Protein AF-A0A2D9M8W2-F1 (afdb_monomer_lite)

Foldseek 3Di:
DDDDPDPDDDDDPPPPPPPDPPVVVVVVVVVVVVVVVVVVVVVVVVVVLLCQLCVLLQHHCPDPVSVVVSVPDPDDSHSVRSNVVCVVVVVDDPPRDHGDPDPVRVVVVVVVVVVVVVVVPCDPPDCVVVVVCCVPDDDPVSNQVSCVVVPDDDDPDD

Radius of gyration: 40.97 Å; chains: 1; bounding box: 96×64×114 Å

Secondary structure (DSSP, 8-state):
----------------------HHHHHHHHHHHHHHHHHHHHHHHHHHHHHHHHHHHT--TTSHHHHHHHHH--S-S-HHHHHHHHHHTTSS-TTPPP-PPPHHHHHHHHHHHHHHHHHTT-----HHHHHHHHHH--SHHHHHHHHHHTT--TT---

Sequence (158 aa):
MTDSDSTYGEEGSGSPTESKPNWRRDLENRAKEAEQQAADYASRLESYERRDTFRSAGIDPDDARARYFVKAYDGEMDPDAIRAEAEAAGFLGSDAPAASPTPYMQDALAAEQRIATAGEGGDPVSQADLNARIAATKNPEELRALMESEGYQWGAAI

pLDDT: mean 76.14, std 14.93, range [41.44, 94.5]

Structure (mmCIF, N/CA/C/O backbone):
data_AF-A0A2D9M8W2-F1
#
_entry.id   AF-A0A2D9M8W2-F1
#
loop_
_atom_site.group_PDB
_atom_site.id
_atom_site.type_symbol
_atom_site.label_atom_id
_atom_site.label_alt_id
_atom_site.label_comp_id
_atom_site.label_asym_id
_atom_site.label_entity_id
_atom_site.label_seq_id
_atom_site.pdbx_PDB_ins_code
_atom_site.Cartn_x
_atom_site.Cartn_y
_atom_site.Cartn_z
_atom_site.occupancy
_atom_site.B_iso_or_equiv
_atom_site.auth_seq_id
_atom_site.auth_comp_id
_atom_site.auth_asym_id
_atom_site.auth_atom_id
_atom_site.pdbx_PDB_model_num
ATOM 1 N N . MET A 1 1 ? -36.007 38.961 83.471 1.00 46.81 1 MET A N 1
ATOM 2 C CA . MET A 1 1 ? -35.950 40.077 82.510 1.00 46.81 1 MET A CA 1
ATOM 3 C C . MET A 1 1 ? -34.507 40.256 82.090 1.00 46.81 1 MET A C 1
ATOM 5 O O . MET A 1 1 ? -33.746 40.880 82.814 1.00 46.81 1 MET A O 1
ATOM 9 N N . THR A 1 2 ? -34.149 39.630 80.974 1.00 43.56 2 THR A N 1
ATOM 10 C CA . THR A 1 2 ? -32.988 39.960 80.139 1.00 43.56 2 THR A CA 1
ATOM 11 C C . THR A 1 2 ? -33.387 39.551 78.728 1.00 43.56 2 THR A C 1
ATOM 13 O O . THR A 1 2 ? -33.307 38.378 78.365 1.00 43.56 2 THR A O 1
ATOM 16 N N . ASP A 1 3 ? -33.934 40.525 78.016 1.00 45.12 3 ASP A N 1
ATOM 17 C CA . ASP A 1 3 ? -34.251 40.506 76.596 1.00 45.12 3 ASP A CA 1
ATOM 18 C C . ASP A 1 3 ? -32.952 40.630 75.791 1.00 45.12 3 ASP A C 1
ATOM 20 O O . ASP A 1 3 ? -32.216 41.597 75.974 1.00 45.12 3 ASP A O 1
ATOM 24 N N . SER A 1 4 ? -32.686 39.659 74.917 1.00 47.16 4 SER A N 1
ATOM 25 C CA . SER A 1 4 ? -31.713 39.756 73.820 1.00 47.16 4 SER A CA 1
ATOM 26 C C . SER A 1 4 ? -32.130 38.785 72.714 1.00 47.16 4 SER A C 1
ATOM 28 O O . SER A 1 4 ? -31.469 37.779 72.467 1.00 47.16 4 SER A O 1
ATOM 30 N N . ASP A 1 5 ? -33.267 39.071 72.082 1.00 50.34 5 ASP A N 1
ATOM 31 C CA . ASP A 1 5 ? -33.620 38.520 70.775 1.00 50.34 5 ASP A CA 1
ATOM 32 C C . ASP A 1 5 ? -33.126 39.503 69.706 1.00 50.34 5 ASP A C 1
ATOM 34 O O . ASP A 1 5 ? -33.661 40.596 69.537 1.00 50.34 5 ASP A O 1
ATOM 38 N N . SER A 1 6 ? -32.025 39.149 69.053 1.00 51.66 6 SER A N 1
ATOM 39 C CA . SER A 1 6 ? -31.552 39.795 67.829 1.00 51.66 6 SER A CA 1
ATOM 40 C C . SER A 1 6 ? -30.975 38.703 66.940 1.00 51.66 6 SER A C 1
ATOM 42 O O . SER A 1 6 ? -29.764 38.582 66.750 1.00 51.66 6 SER A O 1
ATOM 44 N N . THR A 1 7 ? -31.864 37.841 66.446 1.00 50.16 7 THR A N 1
ATOM 45 C CA . THR A 1 7 ? -31.556 36.987 65.298 1.00 50.16 7 THR A CA 1
ATOM 46 C C . THR A 1 7 ? -31.721 37.842 64.047 1.00 50.16 7 THR A C 1
ATOM 48 O O . THR A 1 7 ? -32.815 38.017 63.516 1.00 50.16 7 THR A O 1
ATOM 51 N N . TYR A 1 8 ? -30.603 38.455 63.657 1.00 43.91 8 TYR A N 1
ATOM 52 C CA . TYR A 1 8 ? -30.441 39.216 62.426 1.00 43.91 8 TYR A CA 1
ATOM 53 C C . TYR A 1 8 ? -30.728 38.327 61.213 1.00 43.91 8 TYR A C 1
ATOM 55 O O . TYR A 1 8 ? -30.460 37.125 61.220 1.00 43.91 8 TYR A O 1
ATOM 63 N N . GLY A 1 9 ? -31.312 38.963 60.205 1.00 41.44 9 GLY A N 1
ATOM 64 C CA . GLY A 1 9 ? -31.902 38.352 59.033 1.00 41.44 9 GLY A CA 1
ATOM 65 C C . GLY A 1 9 ? -30.947 37.520 58.187 1.00 41.44 9 GLY A C 1
ATOM 66 O O . GLY A 1 9 ? -29.755 37.779 58.059 1.00 41.44 9 GLY A O 1
ATOM 67 N N . GLU A 1 10 ? -31.576 36.520 57.594 1.00 50.97 10 GLU A N 1
ATOM 68 C CA . GLU A 1 10 ? -31.236 35.812 56.374 1.00 50.97 10 GLU A CA 1
ATOM 69 C C . GLU A 1 10 ? -30.577 36.708 55.313 1.00 50.97 10 GLU A C 1
ATOM 71 O O . GLU A 1 10 ? -31.230 37.534 54.679 1.00 50.97 10 GLU A O 1
ATOM 76 N N . GLU A 1 11 ? -29.284 36.490 55.078 1.00 41.88 11 GLU A N 1
ATOM 77 C CA . GLU A 1 11 ? -28.595 36.946 53.873 1.00 41.88 11 GLU A CA 1
ATOM 78 C C . GLU A 1 11 ? -27.986 35.717 53.199 1.00 41.88 11 GLU A C 1
ATOM 80 O O . GLU A 1 11 ? -27.092 35.050 53.725 1.00 41.88 11 GLU A O 1
ATOM 85 N N . GLY A 1 12 ? -28.579 35.358 52.060 1.00 46.09 12 GLY A N 1
ATOM 86 C CA . GLY A 1 12 ? -28.310 34.136 51.321 1.00 46.09 12 GLY A CA 1
ATOM 87 C C . GLY A 1 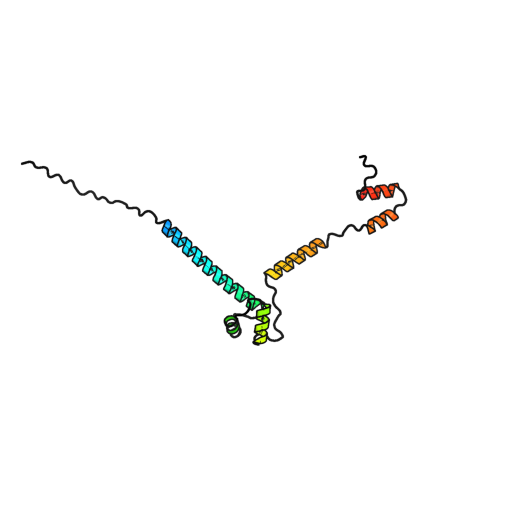12 ? -26.827 33.921 51.034 1.00 46.09 12 GLY A C 1
ATOM 88 O O . GLY A 1 12 ? -26.211 34.641 50.249 1.00 46.09 12 GLY A O 1
ATOM 89 N N . SER A 1 13 ? -26.287 32.833 51.584 1.00 41.66 13 SER A N 1
ATOM 90 C CA . SER A 1 13 ? -25.072 32.194 51.079 1.00 41.66 13 SER A CA 1
ATOM 91 C C . SER A 1 13 ? -25.388 31.518 49.743 1.00 41.66 13 SER A C 1
ATOM 93 O O . SER A 1 13 ? -25.543 30.302 49.639 1.00 41.66 13 SER A O 1
ATOM 95 N N . GLY A 1 14 ? -25.510 32.326 48.692 1.00 47.66 14 GLY A N 1
ATOM 96 C CA . GLY A 1 14 ? -25.369 31.862 47.320 1.00 47.66 14 GLY A CA 1
ATOM 97 C C . GLY A 1 14 ? -23.897 31.565 47.058 1.00 47.66 14 GLY A C 1
ATOM 98 O O . GLY A 1 14 ? -23.218 32.356 46.416 1.00 47.66 14 GLY A O 1
ATOM 99 N N . SER A 1 15 ? -23.382 30.458 47.597 1.00 46.56 15 SER A N 1
ATOM 100 C CA . SER A 1 15 ? -22.045 29.969 47.252 1.00 46.56 15 SER A CA 1
ATOM 101 C C . SER A 1 15 ? -22.027 29.593 45.763 1.00 46.56 15 SER A C 1
ATOM 103 O O . SER A 1 15 ? -22.721 28.643 45.388 1.00 46.56 15 SER A O 1
ATOM 105 N N . PRO A 1 16 ? -21.235 30.255 44.896 1.00 50.50 16 PRO A N 1
ATOM 106 C CA . PRO A 1 16 ? -20.962 29.737 43.570 1.00 50.50 16 PRO A CA 1
ATOM 107 C C . PRO A 1 16 ? -19.963 28.601 43.764 1.00 50.50 16 PRO A C 1
ATOM 109 O O . PRO A 1 16 ? -18.751 28.799 43.809 1.00 50.50 16 PRO A O 1
ATOM 112 N N . THR A 1 17 ? -20.471 27.385 43.945 1.00 50.62 17 THR A N 1
ATOM 113 C CA . THR A 1 17 ? -19.645 26.194 43.761 1.00 50.62 17 THR A CA 1
ATOM 114 C C . THR A 1 17 ? -19.415 26.043 42.261 1.00 50.62 17 THR A C 1
ATOM 116 O O . THR A 1 17 ? -20.102 25.293 41.572 1.00 50.62 17 THR A O 1
ATOM 119 N N . GLU A 1 18 ? -18.455 26.805 41.727 1.00 50.91 18 GLU A N 1
ATOM 120 C CA . GLU A 1 18 ? -17.818 26.468 40.458 1.00 50.91 18 GLU A CA 1
ATOM 121 C C . GLU A 1 18 ? -17.327 25.025 40.591 1.00 50.91 18 GLU A C 1
ATOM 123 O O . GLU A 1 18 ? -16.373 24.712 41.309 1.00 50.91 18 GLU A O 1
ATOM 128 N N . SER A 1 19 ? -18.062 24.113 39.958 1.00 59.72 19 SER A N 1
ATOM 129 C CA . SER A 1 19 ? -17.679 22.717 39.854 1.00 59.72 19 SER A CA 1
ATOM 130 C C . SER A 1 19 ? -16.339 22.689 39.136 1.00 59.72 19 SER A C 1
ATOM 132 O O . SER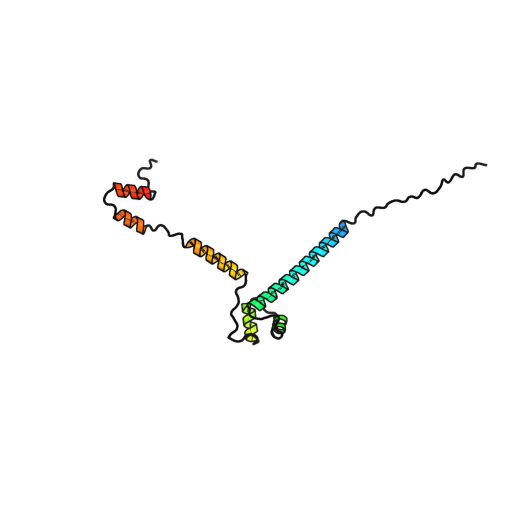 A 1 19 ? -16.277 22.972 37.942 1.00 59.72 19 SER A O 1
ATOM 134 N N . LYS A 1 20 ? -15.260 22.411 39.878 1.00 64.50 20 LYS A N 1
ATOM 135 C CA . LYS A 1 20 ? -13.906 22.268 39.330 1.00 64.50 20 LYS A CA 1
ATOM 136 C C . LYS A 1 20 ? -13.988 21.441 38.038 1.00 64.50 20 LYS A C 1
ATOM 138 O O . LYS A 1 20 ? -14.513 20.325 38.102 1.00 64.50 20 LYS A O 1
ATOM 143 N N . PRO A 1 21 ? -13.511 21.952 36.889 1.00 66.88 21 PRO A N 1
ATOM 144 C CA . PRO A 1 21 ? -13.634 21.244 35.623 1.00 66.88 21 PRO A CA 1
ATOM 145 C C . PRO A 1 21 ? -12.971 19.872 35.750 1.00 66.88 21 PRO A C 1
ATOM 147 O O . PRO A 1 21 ? -11.830 19.756 36.207 1.00 66.88 21 PRO A O 1
ATOM 150 N N . ASN A 1 22 ? -13.712 18.819 35.401 1.00 79.12 22 ASN A N 1
ATOM 151 C CA . ASN A 1 22 ? -13.280 17.431 35.538 1.00 79.12 22 ASN A CA 1
ATOM 152 C C . ASN A 1 22 ? -12.326 17.046 34.396 1.00 79.12 22 ASN A C 1
ATOM 154 O O . ASN A 1 22 ? -12.580 16.117 33.634 1.00 79.12 22 ASN A O 1
ATOM 158 N N . TRP A 1 23 ? -11.204 17.762 34.304 1.00 84.88 23 TRP A N 1
ATOM 159 C CA . TRP A 1 23 ? -10.175 17.607 33.273 1.00 84.88 23 TRP A CA 1
ATOM 160 C C . TRP A 1 23 ? -9.673 16.166 33.149 1.00 84.88 23 TRP A C 1
ATOM 162 O O . TRP A 1 23 ? -9.249 15.738 32.081 1.00 84.88 23 TRP A O 1
ATOM 172 N N . ARG A 1 24 ? -9.733 15.404 34.246 1.00 86.19 24 ARG A N 1
ATOM 173 C CA . ARG A 1 24 ? -9.310 14.006 34.296 1.00 86.19 24 ARG A CA 1
ATOM 174 C C . ARG A 1 24 ? -10.273 13.107 33.525 1.00 86.19 24 ARG A C 1
ATOM 176 O O . ARG A 1 24 ? -9.832 12.284 32.734 1.00 86.19 24 ARG A O 1
ATOM 183 N N . ARG A 1 25 ? -11.580 13.325 33.692 1.00 87.50 25 ARG A N 1
ATOM 184 C CA . ARG A 1 25 ? -12.620 12.624 32.931 1.00 87.50 25 ARG A CA 1
ATOM 185 C C . ARG A 1 25 ? -12.643 13.058 31.468 1.00 87.50 25 ARG A C 1
ATOM 187 O O . ARG A 1 25 ? -12.833 12.214 30.603 1.00 87.50 25 ARG A O 1
ATOM 194 N N . ASP A 1 26 ? -12.383 14.333 31.186 1.00 88.12 26 ASP A N 1
ATOM 195 C CA . ASP A 1 26 ? -12.243 14.815 29.807 1.00 88.12 26 ASP A CA 1
ATOM 196 C C . ASP A 1 26 ? -11.037 14.174 29.106 1.00 88.12 26 ASP A C 1
ATOM 198 O O . ASP A 1 26 ? -11.128 13.787 27.943 1.00 88.12 26 ASP A O 1
ATOM 202 N N . LEU A 1 27 ? -9.918 14.009 29.817 1.00 89.12 27 LEU A N 1
ATOM 203 C CA . LEU A 1 27 ? -8.726 13.341 29.299 1.00 89.12 27 LEU A CA 1
ATOM 204 C C . LEU A 1 27 ? -8.963 11.841 29.071 1.00 89.12 27 LEU A C 1
ATOM 206 O O . LEU A 1 27 ? -8.589 11.326 28.021 1.00 89.12 27 LEU A O 1
ATOM 210 N N . GLU A 1 28 ? -9.633 11.157 30.002 1.00 90.31 28 GLU A N 1
ATOM 211 C CA . GLU A 1 28 ? -10.047 9.755 29.834 1.00 90.31 28 GLU A CA 1
ATOM 212 C C . GLU A 1 28 ? -10.993 9.571 28.636 1.00 90.31 28 GLU A C 1
ATOM 214 O O . GLU A 1 28 ? -10.851 8.611 27.879 1.00 90.31 28 GLU A O 1
ATOM 219 N N . ASN A 1 29 ? -11.940 10.492 28.434 1.00 93.06 29 ASN A N 1
ATOM 220 C CA . ASN A 1 29 ? -12.852 10.452 27.291 1.00 93.06 29 ASN A CA 1
ATOM 221 C C . ASN A 1 29 ? -12.104 10.658 25.969 1.00 93.06 29 ASN A C 1
ATOM 223 O O . ASN A 1 29 ? -12.285 9.868 25.049 1.00 93.06 29 ASN A O 1
ATOM 227 N N . ARG A 1 30 ? -11.204 11.646 25.894 1.00 92.06 30 ARG A N 1
ATOM 228 C CA . ARG A 1 30 ? -10.384 11.883 24.693 1.00 92.06 30 ARG A CA 1
ATOM 229 C C . ARG A 1 30 ? -9.477 10.704 24.359 1.00 92.06 30 ARG A C 1
ATOM 231 O O . ARG A 1 30 ? -9.305 10.399 23.185 1.00 92.06 30 ARG A O 1
ATOM 238 N N . ALA A 1 31 ? -8.906 10.043 25.367 1.00 92.88 31 ALA A N 1
ATOM 239 C CA . ALA A 1 31 ? -8.098 8.845 25.155 1.00 92.88 31 ALA A CA 1
ATOM 240 C C . ALA A 1 31 ? -8.939 7.714 24.544 1.00 92.88 31 ALA A C 1
ATOM 242 O O . ALA A 1 31 ? -8.554 7.149 23.525 1.00 92.88 31 ALA A O 1
ATOM 243 N N . LYS A 1 32 ? -10.131 7.455 25.096 1.00 94.50 32 LYS A N 1
ATOM 244 C CA . LYS A 1 32 ? -11.061 6.454 24.552 1.00 94.50 32 LYS A CA 1
ATOM 245 C C . LYS A 1 32 ? -11.521 6.786 23.136 1.00 94.50 32 LYS A C 1
ATOM 247 O O . LYS A 1 32 ? -11.577 5.897 22.296 1.00 94.50 32 LYS A O 1
ATOM 252 N N . GLU A 1 33 ? -11.846 8.045 22.863 1.00 94.31 33 GLU A N 1
ATOM 253 C CA . GLU A 1 33 ? -12.228 8.493 21.521 1.00 94.31 33 GLU A CA 1
ATOM 254 C C . GLU A 1 33 ? -11.076 8.322 20.525 1.00 94.31 33 GLU A C 1
ATOM 256 O O . GLU A 1 33 ? -11.300 7.863 19.408 1.00 94.31 33 GLU A O 1
ATOM 261 N N . ALA A 1 34 ? -9.842 8.639 20.925 1.00 92.38 34 ALA A N 1
ATOM 262 C CA . ALA A 1 34 ? -8.664 8.448 20.085 1.00 92.38 34 ALA A CA 1
ATOM 263 C C . ALA A 1 34 ? -8.391 6.962 19.803 1.00 92.38 34 ALA A C 1
ATOM 265 O O . ALA A 1 34 ? -8.108 6.603 18.663 1.00 92.38 34 ALA A O 1
ATOM 266 N N . GLU A 1 35 ? -8.518 6.094 20.809 1.00 93.19 35 GLU A N 1
ATOM 267 C CA . GLU A 1 35 ? -8.391 4.641 20.647 1.00 93.19 35 GLU A CA 1
ATOM 268 C C . GLU A 1 35 ? -9.473 4.075 19.720 1.00 93.19 35 GLU A C 1
ATOM 270 O O . GLU A 1 35 ? -9.165 3.289 18.824 1.00 93.19 35 GLU A O 1
ATOM 275 N N . GLN A 1 36 ? -10.726 4.508 19.883 1.00 94.25 36 GLN A N 1
ATOM 276 C CA . GLN A 1 36 ? -11.831 4.112 19.004 1.00 94.25 36 GLN A CA 1
ATOM 277 C C . GLN A 1 36 ? -11.586 4.558 17.565 1.00 94.25 36 GLN A C 1
ATOM 279 O O . GLN A 1 36 ? -11.703 3.754 16.646 1.00 94.25 36 GLN A O 1
ATOM 284 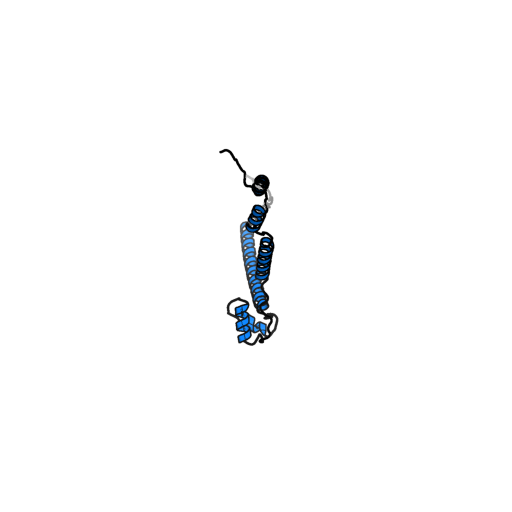N N . GLN A 1 37 ? -11.170 5.808 17.364 1.00 93.56 37 GLN A N 1
ATOM 285 C CA . GLN A 1 37 ? -10.833 6.310 16.036 1.00 93.56 37 GLN A CA 1
ATOM 286 C C . GLN A 1 37 ? -9.673 5.529 15.418 1.00 93.56 37 GLN A C 1
ATOM 288 O O . GLN A 1 37 ? -9.744 5.165 14.249 1.00 93.56 37 GLN A O 1
ATOM 293 N N . ALA A 1 38 ? -8.622 5.230 16.184 1.00 91.94 38 ALA A N 1
ATOM 294 C CA . ALA A 1 38 ? -7.503 4.431 15.700 1.00 91.94 38 ALA A CA 1
ATOM 295 C C . ALA A 1 38 ? -7.948 3.020 15.282 1.00 91.94 38 ALA A C 1
ATOM 297 O O . ALA A 1 38 ? -7.558 2.555 14.211 1.00 91.94 38 ALA A O 1
ATOM 298 N N . ALA A 1 39 ? -8.804 2.368 16.074 1.00 93.25 39 ALA A N 1
ATOM 299 C CA . ALA A 1 39 ? -9.374 1.064 15.739 1.00 93.25 39 ALA A CA 1
ATOM 300 C C . ALA A 1 39 ? -10.262 1.120 14.481 1.00 93.25 39 ALA A C 1
ATOM 302 O O . ALA A 1 39 ? -10.172 0.244 13.616 1.00 93.25 39 ALA A O 1
ATOM 303 N N . ASP A 1 40 ? -11.069 2.173 14.338 1.00 92.62 40 ASP A N 1
ATOM 304 C CA . ASP A 1 40 ? -11.904 2.403 13.157 1.00 92.62 40 ASP A CA 1
ATOM 305 C C . ASP A 1 40 ? -11.053 2.628 11.901 1.00 92.62 40 ASP A C 1
ATOM 307 O O . ASP A 1 40 ? -11.340 2.063 10.843 1.00 92.62 40 ASP A O 1
ATOM 311 N N . TYR A 1 41 ? -9.992 3.437 11.996 1.00 92.00 41 TYR A N 1
ATOM 312 C CA . TYR A 1 41 ? -9.068 3.668 10.888 1.00 92.00 41 TYR A CA 1
ATOM 313 C C . TYR A 1 41 ? -8.309 2.401 10.512 1.00 92.00 41 TYR A C 1
ATOM 315 O O . TYR A 1 41 ? -8.221 2.108 9.324 1.00 92.00 41 TYR A O 1
ATOM 323 N N . ALA A 1 42 ? -7.822 1.631 11.488 1.00 89.75 42 ALA A N 1
ATOM 324 C CA . ALA A 1 42 ? -7.144 0.362 11.237 1.00 89.75 42 ALA A CA 1
ATOM 325 C C . ALA A 1 42 ? -8.065 -0.634 10.516 1.00 89.75 42 ALA A C 1
ATOM 327 O O . ALA A 1 42 ? -7.688 -1.189 9.489 1.00 89.75 42 ALA A O 1
ATOM 328 N N . SER A 1 43 ? -9.311 -0.774 10.978 1.00 89.94 43 SER A N 1
ATOM 329 C CA . SER A 1 43 ? -10.301 -1.660 10.349 1.00 89.94 43 SER A CA 1
ATOM 330 C C . SER A 1 43 ? -10.638 -1.223 8.919 1.00 89.94 43 SER A C 1
ATOM 332 O O . SER A 1 43 ? -10.790 -2.044 8.013 1.00 89.94 43 SER A O 1
ATOM 334 N N . ARG A 1 44 ? -10.748 0.092 8.685 1.00 88.25 44 ARG A N 1
ATOM 335 C CA . ARG A 1 44 ? -10.964 0.641 7.339 1.00 88.25 44 ARG A CA 1
ATOM 336 C C . ARG A 1 44 ? -9.757 0.401 6.442 1.00 88.25 44 ARG A C 1
ATOM 338 O O . ARG A 1 44 ? -9.960 0.010 5.296 1.00 88.25 44 ARG A O 1
ATOM 345 N N . LEU A 1 45 ? -8.544 0.610 6.951 1.00 88.50 45 LEU A N 1
ATOM 346 C CA . LEU A 1 45 ? -7.300 0.382 6.221 1.00 88.50 45 LEU A CA 1
ATOM 347 C C . LEU A 1 45 ? -7.216 -1.073 5.760 1.00 88.50 45 LEU A C 1
ATOM 349 O O . LEU A 1 45 ? -7.106 -1.310 4.564 1.00 88.50 45 LEU A O 1
ATOM 353 N N . GLU A 1 46 ? -7.420 -2.025 6.672 1.00 88.12 46 GLU A N 1
ATOM 354 C CA . GLU A 1 46 ? -7.426 -3.455 6.350 1.00 88.12 46 GLU A CA 1
ATOM 355 C C . GLU A 1 46 ? -8.486 -3.786 5.286 1.00 88.12 46 GLU A C 1
ATOM 357 O O . GLU A 1 46 ? -8.233 -4.526 4.336 1.00 88.12 46 GLU A O 1
ATOM 362 N N . SER A 1 47 ? -9.684 -3.197 5.393 1.00 87.25 47 SER A N 1
ATOM 363 C CA . SER A 1 47 ? -10.735 -3.401 4.392 1.00 87.25 47 SER A CA 1
ATOM 364 C C . SER A 1 47 ? -10.352 -2.856 3.012 1.00 87.25 47 SER A C 1
ATOM 366 O O . SER A 1 47 ? -10.725 -3.444 1.996 1.00 87.25 47 SER A O 1
ATOM 368 N N . TYR A 1 48 ? -9.611 -1.746 2.957 1.00 89.19 48 TYR A N 1
ATOM 369 C CA . TYR A 1 48 ? -9.132 -1.171 1.706 1.00 89.19 48 TYR A CA 1
ATOM 370 C C . TYR A 1 48 ? -7.995 -1.990 1.118 1.00 89.19 48 TYR A C 1
ATOM 372 O O . TYR A 1 48 ? -8.064 -2.309 -0.064 1.00 89.19 48 TYR A O 1
ATOM 380 N N . GLU A 1 49 ? -7.016 -2.375 1.933 1.00 88.56 49 GLU A N 1
ATOM 381 C CA . GLU A 1 49 ? -5.902 -3.236 1.534 1.00 88.56 49 GLU A CA 1
ATOM 382 C C . GLU A 1 49 ? -6.424 -4.545 0.954 1.00 88.56 49 GLU A C 1
ATOM 384 O O . GLU A 1 49 ? -6.085 -4.899 -0.168 1.00 88.56 49 GLU A O 1
ATOM 389 N N . ARG A 1 50 ? -7.359 -5.200 1.647 1.00 88.69 50 ARG A N 1
ATOM 390 C CA . ARG A 1 50 ? -8.007 -6.417 1.157 1.00 88.69 50 ARG A CA 1
ATOM 391 C C . ARG A 1 50 ? -8.701 -6.198 -0.189 1.00 88.69 50 ARG A C 1
ATOM 393 O O . ARG A 1 50 ? -8.554 -6.987 -1.113 1.00 88.69 50 ARG A O 1
ATOM 400 N N . ARG A 1 51 ? -9.483 -5.126 -0.335 1.00 88.00 51 ARG A N 1
ATOM 401 C CA . ARG A 1 51 ? -10.144 -4.820 -1.619 1.00 88.00 51 ARG A CA 1
ATOM 402 C C . ARG A 1 51 ? -9.131 -4.558 -2.732 1.00 88.00 51 ARG A C 1
ATOM 404 O O . ARG A 1 51 ? -9.405 -4.908 -3.878 1.00 88.00 51 ARG A O 1
ATOM 411 N N . ASP A 1 52 ? -8.004 -3.938 -2.405 1.00 87.56 52 ASP A N 1
ATOM 412 C CA . ASP A 1 52 ? -6.941 -3.631 -3.353 1.00 87.56 52 ASP A CA 1
ATOM 413 C C . ASP A 1 52 ? -6.167 -4.883 -3.778 1.00 87.56 52 ASP A C 1
ATOM 415 O O . ASP A 1 52 ? -5.899 -5.047 -4.968 1.00 87.56 52 ASP A O 1
ATOM 419 N N . THR A 1 53 ? -5.898 -5.819 -2.862 1.00 88.88 53 THR A N 1
ATOM 420 C CA . THR A 1 53 ? -5.250 -7.100 -3.189 1.00 88.88 53 THR A CA 1
ATOM 421 C C . THR A 1 53 ? -6.121 -7.953 -4.108 1.00 88.88 53 THR A C 1
ATOM 423 O O . THR A 1 53 ? -5.635 -8.417 -5.139 1.00 88.88 53 THR A O 1
ATOM 426 N N . PHE A 1 54 ? -7.422 -8.087 -3.822 1.00 89.69 54 PHE A N 1
ATOM 427 C CA . PHE A 1 54 ? -8.353 -8.801 -4.710 1.00 89.69 54 PHE A CA 1
ATOM 428 C C . PHE A 1 54 ? -8.451 -8.147 -6.091 1.00 89.69 54 PHE A C 1
ATOM 430 O O . PHE A 1 54 ? -8.401 -8.839 -7.110 1.00 89.69 54 PHE A O 1
ATOM 437 N N . ARG A 1 55 ? -8.515 -6.811 -6.146 1.00 88.44 55 ARG A N 1
ATOM 438 C CA . ARG A 1 55 ? -8.523 -6.085 -7.421 1.00 88.44 55 ARG A CA 1
ATOM 439 C C . ARG A 1 55 ? -7.219 -6.283 -8.191 1.00 88.44 55 ARG A C 1
ATOM 441 O O . ARG A 1 55 ? -7.264 -6.515 -9.395 1.00 88.44 55 ARG A O 1
ATOM 448 N N . SER A 1 56 ? -6.078 -6.239 -7.507 1.00 86.00 56 SER A N 1
ATOM 449 C CA . SER A 1 56 ? -4.753 -6.486 -8.091 1.00 86.00 56 SER A CA 1
ATOM 450 C C . SER A 1 56 ? -4.613 -7.917 -8.614 1.00 86.00 56 SER A C 1
ATOM 452 O O . SER A 1 56 ? -3.957 -8.138 -9.632 1.00 86.00 56 SER A O 1
ATOM 454 N N . ALA A 1 57 ? -5.290 -8.881 -7.981 1.00 85.19 57 ALA A N 1
ATOM 455 C CA . ALA A 1 57 ? -5.396 -10.254 -8.466 1.00 85.19 57 ALA A CA 1
ATOM 456 C C . ALA A 1 57 ? -6.241 -10.383 -9.752 1.00 85.19 57 ALA A C 1
ATOM 458 O O . ALA A 1 57 ? -6.131 -11.392 -10.447 1.00 85.19 57 ALA A O 1
ATOM 459 N N . GLY A 1 58 ? -7.019 -9.355 -10.110 1.00 83.00 58 GLY A N 1
ATOM 460 C CA . GLY A 1 58 ? -7.919 -9.339 -11.267 1.00 83.00 58 GLY A CA 1
ATOM 461 C C . GLY A 1 58 ? -9.373 -9.675 -10.922 1.00 83.00 58 GLY A C 1
ATOM 462 O O . GLY A 1 58 ? -10.182 -9.888 -11.822 1.00 83.00 58 GLY A O 1
ATOM 463 N N . ILE A 1 59 ? -9.718 -9.722 -9.632 1.00 85.31 59 ILE A N 1
ATOM 464 C CA . ILE A 1 59 ? -11.064 -10.025 -9.140 1.00 85.31 59 ILE A CA 1
ATOM 465 C C . ILE A 1 59 ? -11.737 -8.723 -8.724 1.00 85.31 59 ILE A C 1
ATOM 467 O O . ILE A 1 59 ? -11.234 -8.011 -7.858 1.00 85.31 59 ILE A O 1
ATOM 471 N N . ASP A 1 60 ? -12.900 -8.418 -9.295 1.00 84.88 60 ASP A N 1
ATOM 472 C CA . ASP A 1 60 ? -13.683 -7.268 -8.849 1.00 84.88 60 ASP A CA 1
ATOM 473 C C . ASP A 1 60 ? -14.496 -7.627 -7.590 1.00 84.88 60 ASP A C 1
ATOM 475 O O . ASP A 1 60 ? -15.471 -8.374 -7.693 1.00 84.88 60 ASP A O 1
ATOM 479 N N . PRO A 1 61 ? -14.161 -7.099 -6.394 1.00 82.94 61 PRO A N 1
ATOM 480 C CA . PRO A 1 61 ? -14.914 -7.382 -5.173 1.00 82.94 61 PRO A CA 1
ATOM 481 C C . PRO A 1 61 ? -16.347 -6.822 -5.194 1.00 82.94 61 PRO A C 1
ATOM 483 O O . PRO A 1 61 ? -17.138 -7.133 -4.300 1.00 82.94 61 PRO A O 1
ATOM 486 N N . ASP A 1 62 ? -16.697 -5.983 -6.172 1.00 83.19 62 ASP A N 1
ATOM 487 C CA . ASP A 1 62 ? -18.044 -5.449 -6.338 1.00 83.19 62 ASP A CA 1
ATOM 488 C C . ASP A 1 62 ? -18.945 -6.320 -7.235 1.00 83.19 62 ASP A C 1
ATOM 490 O O . ASP A 1 62 ? -20.171 -6.171 -7.180 1.00 83.19 62 ASP A O 1
ATOM 494 N N . ASP A 1 63 ? -18.387 -7.305 -7.951 1.00 85.38 63 ASP A N 1
ATOM 495 C CA . ASP A 1 63 ? -19.166 -8.285 -8.713 1.00 85.38 63 ASP A CA 1
ATOM 496 C C . ASP A 1 63 ? -19.871 -9.295 -7.785 1.00 85.38 63 ASP A C 1
ATOM 498 O O . ASP A 1 63 ? -19.310 -9.823 -6.824 1.00 85.38 63 ASP A O 1
ATOM 502 N N . ALA A 1 64 ? -21.134 -9.607 -8.081 1.00 83.38 64 ALA A N 1
ATOM 503 C CA . ALA A 1 64 ? -21.983 -10.474 -7.269 1.00 83.38 64 ALA A CA 1
ATOM 504 C C . ALA A 1 64 ? -21.415 -11.892 -7.101 1.00 83.38 64 ALA A C 1
ATOM 506 O O . ALA A 1 64 ? -21.614 -12.503 -6.052 1.00 83.38 64 ALA A O 1
ATOM 507 N N . ARG A 1 65 ? -20.707 -12.417 -8.109 1.00 81.19 65 ARG A N 1
ATOM 508 C CA . ARG A 1 65 ? -20.065 -13.740 -8.040 1.00 81.19 65 ARG A CA 1
ATOM 509 C C . ARG A 1 65 ? -18.801 -13.692 -7.186 1.00 81.19 65 ARG A C 1
ATOM 511 O O . ARG A 1 65 ? -18.659 -14.482 -6.254 1.00 81.19 65 ARG A O 1
ATOM 518 N N . ALA A 1 66 ? -17.936 -12.724 -7.462 1.00 84.69 66 ALA A N 1
ATOM 519 C CA . ALA A 1 66 ? -16.685 -12.516 -6.744 1.00 84.69 66 ALA A CA 1
ATOM 520 C C . ALA A 1 66 ? -16.889 -12.164 -5.262 1.00 84.69 66 ALA A C 1
ATOM 522 O O . ALA A 1 66 ? -16.092 -12.571 -4.424 1.00 84.69 66 ALA A O 1
ATOM 523 N N . ARG A 1 67 ? -17.988 -11.493 -4.893 1.00 86.56 67 ARG A N 1
ATOM 524 C CA . ARG A 1 67 ? -18.329 -11.199 -3.487 1.00 86.56 67 ARG A CA 1
ATOM 525 C C . ARG A 1 67 ? -18.363 -12.435 -2.594 1.00 86.56 67 ARG A C 1
ATOM 527 O O . ARG A 1 67 ? -17.949 -12.362 -1.438 1.00 86.56 67 ARG A O 1
ATOM 534 N N . TYR A 1 68 ? -18.855 -13.562 -3.110 1.00 87.06 68 TYR A N 1
ATOM 535 C CA . TYR A 1 68 ? -18.865 -14.815 -2.354 1.00 87.06 68 TYR A CA 1
ATOM 536 C C . TYR A 1 68 ? -17.464 -15.401 -2.217 1.00 87.06 68 TYR A C 1
ATOM 538 O O . TYR A 1 68 ? -17.127 -15.878 -1.137 1.00 87.06 68 TYR A O 1
ATOM 546 N N . PHE A 1 69 ? -16.646 -15.303 -3.266 1.00 88.06 69 PHE A N 1
ATOM 547 C CA . PHE A 1 69 ? -15.247 -15.715 -3.234 1.00 88.06 69 PHE A CA 1
ATOM 548 C C . PHE A 1 69 ? -14.452 -14.904 -2.208 1.00 88.06 69 PHE A C 1
ATOM 550 O O . PHE A 1 69 ? -13.915 -15.473 -1.269 1.00 88.06 69 PHE A O 1
ATOM 557 N N . VAL A 1 70 ? -14.488 -13.572 -2.300 1.00 88.44 70 VAL A N 1
ATOM 558 C CA . VAL A 1 70 ? -13.799 -12.651 -1.378 1.00 88.44 70 VAL A CA 1
ATOM 559 C C . VAL A 1 70 ? -14.195 -12.892 0.082 1.00 88.44 70 VAL A C 1
ATOM 561 O O . VAL A 1 70 ? -13.367 -12.767 0.979 1.00 88.44 70 VAL A O 1
ATOM 564 N N . LYS A 1 71 ? -15.462 -13.242 0.341 1.00 88.38 71 LYS A N 1
ATOM 565 C CA . LYS A 1 71 ? -15.952 -13.539 1.695 1.00 88.38 71 LYS A CA 1
ATOM 566 C C . LYS A 1 71 ? -15.520 -14.918 2.205 1.00 88.38 71 LYS A C 1
ATOM 568 O O . LYS A 1 71 ? -15.375 -15.082 3.412 1.00 88.38 71 LYS A O 1
ATOM 573 N N . ALA A 1 72 ? -15.408 -15.901 1.317 1.00 88.00 72 ALA A N 1
ATOM 574 C CA . ALA A 1 72 ? -15.039 -17.272 1.659 1.00 88.00 72 ALA A CA 1
ATOM 575 C C . ALA A 1 72 ? -13.522 -17.515 1.619 1.00 88.00 72 ALA A C 1
ATOM 577 O O . ALA A 1 72 ? -13.069 -18.557 2.082 1.00 88.00 72 ALA A O 1
ATOM 578 N N . TYR A 1 73 ? -12.754 -16.579 1.062 1.00 87.81 73 TYR A N 1
ATOM 579 C CA . TYR A 1 73 ? -11.311 -16.683 0.942 1.00 87.81 73 TYR A CA 1
ATOM 580 C C . TYR A 1 73 ? -10.633 -16.496 2.304 1.00 87.81 73 TYR A C 1
ATOM 582 O O . TYR A 1 73 ? -10.678 -15.412 2.886 1.00 87.81 73 TYR A O 1
ATOM 590 N N . ASP A 1 74 ? -9.998 -17.566 2.777 1.00 85.50 74 ASP A N 1
ATOM 591 C CA . ASP A 1 74 ? -9.226 -17.634 4.030 1.00 85.50 74 ASP A CA 1
ATOM 592 C C . ASP A 1 74 ? -7.732 -17.921 3.758 1.00 85.50 74 ASP A C 1
ATOM 594 O O . ASP A 1 74 ? -6.990 -18.360 4.632 1.00 85.50 74 ASP A O 1
ATOM 598 N N . GLY A 1 75 ? -7.306 -17.745 2.501 1.00 87.31 75 GLY A N 1
ATOM 599 C CA . GLY A 1 75 ? -5.926 -17.942 2.065 1.00 87.31 75 GLY A CA 1
ATOM 600 C C . GLY A 1 75 ? -5.025 -16.738 2.349 1.00 87.31 75 GLY A C 1
ATOM 601 O O . GLY A 1 75 ? -5.409 -15.773 3.014 1.00 87.31 75 GLY A O 1
ATOM 602 N N . GLU A 1 76 ? -3.807 -16.786 1.816 1.00 85.94 76 GLU A N 1
ATOM 603 C CA . GLU A 1 76 ? -2.838 -15.698 1.956 1.00 85.94 76 GLU A CA 1
ATOM 604 C C . GLU A 1 76 ? -3.301 -14.437 1.208 1.00 85.94 76 GLU A C 1
ATOM 606 O O . GLU A 1 76 ? -3.750 -14.504 0.068 1.00 85.94 76 GLU A O 1
ATOM 611 N N . MET A 1 77 ? -3.166 -13.262 1.834 1.00 86.50 77 MET A N 1
ATOM 612 C CA . MET A 1 77 ? -3.481 -11.963 1.212 1.00 86.50 77 MET A CA 1
ATOM 613 C C . MET A 1 77 ? -2.383 -11.517 0.238 1.00 86.50 77 MET A C 1
ATOM 615 O O . MET A 1 77 ? -1.864 -10.406 0.326 1.00 86.50 77 MET A O 1
ATOM 619 N N . ASP A 1 78 ? -2.038 -12.402 -0.688 1.00 85.94 78 ASP A N 1
ATOM 620 C CA . ASP A 1 78 ? -1.092 -12.170 -1.766 1.00 85.94 78 ASP A CA 1
ATOM 621 C C . ASP A 1 78 ? -1.835 -12.200 -3.114 1.00 85.94 78 ASP A C 1
ATOM 623 O O . ASP A 1 78 ? -2.640 -13.107 -3.356 1.00 85.94 78 ASP A O 1
ATOM 627 N N . PRO A 1 79 ? -1.626 -11.210 -4.000 1.00 86.62 79 PRO A N 1
ATOM 628 C CA . PRO A 1 79 ? -2.362 -11.120 -5.257 1.00 86.62 79 PRO A CA 1
ATOM 629 C C . PRO A 1 79 ? -2.163 -12.337 -6.174 1.00 86.62 79 PRO A C 1
ATOM 631 O O . PRO A 1 79 ? -3.085 -12.677 -6.920 1.00 86.62 79 PRO A O 1
ATOM 634 N N . ASP A 1 80 ? -1.012 -13.011 -6.125 1.00 85.81 80 ASP A N 1
ATOM 635 C CA . ASP A 1 80 ? -0.754 -14.193 -6.947 1.00 85.81 80 ASP A CA 1
ATOM 636 C C . ASP A 1 80 ? -1.395 -15.448 -6.340 1.00 85.81 80 ASP A C 1
ATOM 638 O O . ASP A 1 80 ? -2.002 -16.238 -7.069 1.00 85.81 80 ASP A O 1
ATOM 642 N N . ALA A 1 81 ? -1.366 -15.592 -5.010 1.00 88.06 81 ALA A N 1
ATOM 643 C CA . ALA A 1 81 ? -2.084 -16.663 -4.311 1.00 88.06 81 ALA A CA 1
ATOM 644 C C . ALA A 1 81 ? -3.608 -16.562 -4.508 1.00 88.06 81 ALA A C 1
ATOM 646 O O . ALA A 1 81 ? -4.285 -17.561 -4.766 1.00 88.06 81 ALA A O 1
ATOM 647 N N . ILE A 1 82 ? -4.154 -15.345 -4.437 1.00 88.94 82 ILE A N 1
ATOM 648 C CA . ILE A 1 82 ? -5.572 -15.064 -4.686 1.00 88.94 82 ILE A CA 1
ATOM 649 C C . ILE A 1 82 ? -5.948 -15.419 -6.127 1.00 88.94 82 ILE A C 1
ATOM 651 O O . ILE A 1 82 ? -6.992 -16.036 -6.345 1.00 88.94 82 ILE A O 1
ATOM 655 N N . ARG A 1 83 ? -5.112 -15.055 -7.111 1.00 86.25 83 ARG A N 1
ATOM 656 C CA . ARG A 1 83 ? -5.351 -15.405 -8.518 1.00 86.25 83 ARG A CA 1
ATOM 657 C C . ARG A 1 83 ? -5.404 -16.914 -8.707 1.00 86.25 83 ARG A C 1
ATOM 659 O O . ARG A 1 83 ? -6.361 -17.396 -9.302 1.00 86.25 83 ARG A O 1
ATOM 666 N N . ALA A 1 84 ? -4.418 -17.646 -8.193 1.00 86.19 84 ALA A N 1
ATOM 667 C CA . ALA A 1 84 ? -4.348 -19.096 -8.356 1.00 86.19 84 ALA A CA 1
ATOM 668 C C . ALA A 1 84 ? -5.594 -19.800 -7.792 1.00 86.19 84 ALA A C 1
ATOM 670 O O . ALA A 1 84 ? -6.170 -20.670 -8.446 1.00 86.19 84 ALA A O 1
ATOM 671 N N . GLU A 1 85 ? -6.059 -19.384 -6.612 1.00 87.50 85 GLU A N 1
ATOM 672 C CA . GLU A 1 85 ? -7.280 -19.933 -6.015 1.00 87.50 85 GLU A CA 1
ATOM 673 C C . GLU A 1 85 ? -8.532 -19.533 -6.809 1.00 87.50 85 GLU A C 1
ATOM 675 O O . GLU A 1 85 ? -9.443 -20.334 -7.004 1.00 87.50 85 GLU A O 1
ATOM 680 N N . ALA A 1 86 ? -8.586 -18.301 -7.316 1.00 86.75 86 ALA A N 1
ATOM 681 C CA . ALA A 1 86 ? -9.707 -17.836 -8.123 1.00 86.75 86 ALA A CA 1
ATOM 682 C C . ALA A 1 86 ? -9.781 -18.520 -9.492 1.00 86.75 86 ALA A C 1
ATOM 684 O O . ALA A 1 86 ? -10.879 -18.791 -9.980 1.00 86.75 86 ALA A O 1
ATOM 685 N N . GLU A 1 87 ? -8.641 -18.836 -10.101 1.00 85.56 87 GLU A N 1
ATOM 686 C CA . GLU A 1 87 ? -8.545 -19.681 -11.292 1.00 85.56 87 GLU A CA 1
ATOM 687 C C . GLU A 1 87 ? -9.001 -21.112 -10.979 1.00 85.56 87 GLU A C 1
ATOM 689 O O . GLU A 1 87 ? -9.837 -21.660 -11.700 1.00 85.56 87 GLU A O 1
ATOM 694 N N . ALA A 1 88 ? -8.541 -21.695 -9.865 1.00 83.62 88 ALA A N 1
ATOM 695 C CA . ALA A 1 88 ? -8.951 -23.030 -9.425 1.00 83.62 88 ALA A CA 1
ATOM 696 C C . ALA A 1 88 ? -10.463 -23.121 -9.151 1.00 83.62 88 ALA A C 1
ATOM 698 O O . ALA A 1 88 ? -11.109 -24.112 -9.496 1.00 83.62 88 ALA A O 1
ATOM 699 N N . ALA A 1 89 ? -11.042 -22.065 -8.582 1.00 82.69 89 ALA A N 1
ATOM 700 C CA . ALA A 1 89 ? -12.472 -21.944 -8.332 1.00 82.69 89 ALA A CA 1
ATOM 701 C C . ALA A 1 89 ? -13.284 -21.521 -9.577 1.00 82.69 89 ALA A C 1
ATOM 703 O O . ALA A 1 89 ? -14.515 -21.472 -9.522 1.00 82.69 89 ALA A O 1
ATOM 704 N N . GLY A 1 90 ? -12.625 -21.242 -10.708 1.00 80.94 90 GLY A N 1
ATOM 705 C CA . GLY A 1 90 ? -13.263 -20.907 -11.983 1.00 80.94 90 GLY A CA 1
ATOM 706 C C . GLY A 1 90 ? -13.842 -19.490 -12.061 1.00 80.94 90 GLY A C 1
ATOM 707 O O . GLY A 1 90 ? -14.714 -19.234 -12.894 1.00 80.94 90 GLY A O 1
ATOM 708 N N . PHE A 1 91 ? -13.393 -18.572 -11.199 1.00 78.12 91 PHE A N 1
ATOM 709 C CA . PHE A 1 91 ? -13.747 -17.149 -11.261 1.00 78.12 91 PHE A CA 1
ATOM 710 C C . PHE A 1 91 ? -12.954 -16.400 -12.334 1.00 78.12 91 PHE A C 1
ATOM 712 O O . PHE A 1 91 ? -13.490 -15.472 -12.939 1.00 78.12 91 PHE A O 1
ATOM 719 N N . LEU A 1 92 ? -11.708 -16.810 -12.589 1.00 73.75 92 LEU A N 1
ATOM 720 C CA . LEU A 1 92 ? -10.872 -16.291 -13.670 1.00 73.75 92 LEU A CA 1
ATOM 721 C C . LEU A 1 92 ? -10.774 -17.332 -14.793 1.00 73.75 92 LEU A C 1
ATOM 723 O O . LEU A 1 92 ? -10.504 -18.505 -14.549 1.00 73.75 92 LEU A O 1
ATOM 727 N N . GLY A 1 93 ? -11.022 -16.903 -16.032 1.00 64.94 93 GLY A N 1
ATOM 728 C CA . GLY A 1 93 ? -10.711 -17.700 -17.220 1.00 64.94 93 GLY A CA 1
ATOM 729 C C . GLY A 1 93 ? -9.233 -17.569 -17.594 1.00 64.94 93 GLY A C 1
ATOM 730 O O . GLY A 1 93 ? -8.576 -16.625 -17.167 1.00 64.94 93 GLY A O 1
ATOM 731 N N . SER A 1 94 ? -8.729 -18.454 -18.457 1.00 57.03 94 SER A N 1
ATOM 732 C CA . SER A 1 94 ? -7.330 -18.487 -18.933 1.00 57.03 94 SER A CA 1
ATOM 733 C C . SER A 1 94 ? -6.831 -17.212 -19.646 1.00 57.03 94 SER A C 1
ATOM 735 O O . SER A 1 94 ? -5.674 -17.158 -20.045 1.00 57.03 94 SER A O 1
ATOM 737 N N . ASP A 1 95 ? -7.708 -16.222 -19.834 1.00 54.88 95 ASP A N 1
ATOM 738 C CA . ASP A 1 95 ? -7.478 -14.917 -20.473 1.00 54.88 95 ASP A CA 1
ATOM 739 C C . ASP A 1 95 ? -7.560 -13.746 -19.468 1.00 54.88 95 ASP A C 1
ATOM 741 O O . ASP A 1 95 ? -7.670 -12.579 -19.853 1.00 54.88 95 ASP A O 1
ATOM 745 N N . ALA A 1 96 ? -7.570 -14.028 -18.160 1.00 57.84 96 ALA A N 1
ATOM 746 C CA . ALA A 1 96 ? -7.608 -12.978 -17.152 1.00 57.84 96 ALA A CA 1
ATOM 747 C C . ALA A 1 96 ? -6.345 -12.094 -17.232 1.00 57.84 96 ALA A C 1
ATOM 749 O O . ALA A 1 96 ? -5.235 -12.616 -17.372 1.00 57.84 96 ALA A O 1
ATOM 750 N N . PRO A 1 97 ? -6.486 -10.756 -17.146 1.00 56.94 97 PRO A N 1
ATOM 751 C CA . PRO A 1 97 ? -5.339 -9.860 -17.172 1.00 56.94 97 PRO A CA 1
ATOM 752 C C . PRO A 1 97 ? -4.397 -10.184 -16.006 1.00 56.94 97 PRO A C 1
ATOM 754 O O . PRO A 1 97 ? -4.837 -10.380 -14.871 1.00 56.94 97 PRO A O 1
ATOM 757 N N . ALA A 1 98 ? -3.096 -10.247 -16.304 1.00 59.50 98 ALA A N 1
ATOM 758 C CA . ALA A 1 98 ? -2.048 -10.488 -15.316 1.00 59.50 98 ALA A CA 1
ATOM 759 C C . ALA A 1 98 ? -2.110 -9.471 -14.162 1.00 59.50 98 ALA A C 1
ATOM 761 O O . ALA A 1 98 ? -2.634 -8.366 -14.337 1.00 59.50 98 ALA A O 1
ATOM 762 N N . ALA A 1 99 ? -1.550 -9.845 -13.001 1.00 60.66 99 ALA A N 1
ATOM 763 C CA . ALA A 1 99 ? -1.491 -8.988 -11.816 1.00 60.66 99 ALA A CA 1
ATOM 764 C C . ALA A 1 99 ? -1.070 -7.582 -12.202 1.00 60.66 99 ALA A C 1
ATOM 766 O O . ALA A 1 99 ? 0.013 -7.378 -12.754 1.00 60.66 99 ALA A O 1
ATOM 767 N N . SER A 1 100 ? -1.923 -6.611 -11.891 1.00 61.41 100 SER A N 1
ATOM 768 C CA . SER A 1 100 ? -1.487 -5.226 -11.952 1.00 61.41 100 SER A CA 1
ATOM 769 C C . SER A 1 100 ? -0.468 -5.031 -10.830 1.00 61.41 100 SER A C 1
ATOM 771 O O . SER A 1 100 ? -0.794 -5.330 -9.678 1.00 61.41 100 SER A O 1
ATOM 773 N N . PRO A 1 101 ? 0.760 -4.573 -11.131 1.00 59.72 101 PRO A N 1
ATOM 774 C CA . PRO A 1 101 ? 1.751 -4.334 -10.097 1.00 59.72 101 PRO A CA 1
ATOM 775 C C . PRO A 1 101 ? 1.194 -3.297 -9.128 1.00 59.72 101 PRO A C 1
ATOM 777 O O . PRO A 1 101 ? 0.693 -2.250 -9.556 1.00 59.72 101 PRO A O 1
ATOM 780 N N . THR A 1 102 ? 1.268 -3.608 -7.835 1.00 67.38 102 THR A N 1
ATOM 781 C CA . THR A 1 102 ? 0.779 -2.731 -6.770 1.00 67.38 102 THR A CA 1
ATOM 782 C C . THR A 1 102 ? 1.473 -1.363 -6.848 1.00 67.38 102 THR A C 1
ATOM 784 O O . THR A 1 102 ? 2.600 -1.266 -7.353 1.00 67.38 102 THR A O 1
ATOM 787 N N . PRO A 1 103 ? 0.855 -0.280 -6.341 1.00 69.12 103 PRO A N 1
ATOM 788 C CA . PRO A 1 103 ? 1.442 1.063 -6.397 1.00 69.12 103 PRO A CA 1
ATOM 789 C C . PRO A 1 103 ? 2.853 1.128 -5.791 1.00 69.12 103 PRO A C 1
ATOM 791 O O . PRO A 1 103 ? 3.715 1.845 -6.293 1.00 69.12 103 PRO A O 1
ATOM 794 N N . TYR A 1 104 ? 3.106 0.330 -4.748 1.00 69.06 104 TYR A N 1
ATOM 795 C CA . TYR A 1 104 ? 4.415 0.218 -4.107 1.00 69.06 104 TYR A CA 1
ATOM 796 C C . TYR A 1 104 ? 5.467 -0.430 -5.020 1.00 69.06 104 TYR A C 1
ATOM 798 O O . TYR A 1 104 ? 6.587 0.065 -5.125 1.00 69.06 104 TYR A O 1
ATOM 806 N N . MET A 1 105 ? 5.103 -1.502 -5.732 1.00 72.19 105 MET A N 1
ATOM 807 C CA . MET A 1 105 ? 5.987 -2.129 -6.720 1.00 72.19 105 MET A CA 1
ATOM 808 C C . MET A 1 105 ? 6.288 -1.197 -7.896 1.00 72.19 105 MET A C 1
ATOM 810 O O . MET A 1 105 ? 7.421 -1.173 -8.371 1.00 72.19 105 MET A O 1
ATOM 814 N N . GLN A 1 106 ? 5.310 -0.405 -8.346 1.00 75.81 106 GLN A N 1
ATOM 815 C CA . GLN A 1 106 ? 5.538 0.586 -9.404 1.00 75.81 106 GLN A CA 1
ATOM 816 C C . GLN A 1 106 ? 6.517 1.681 -8.971 1.00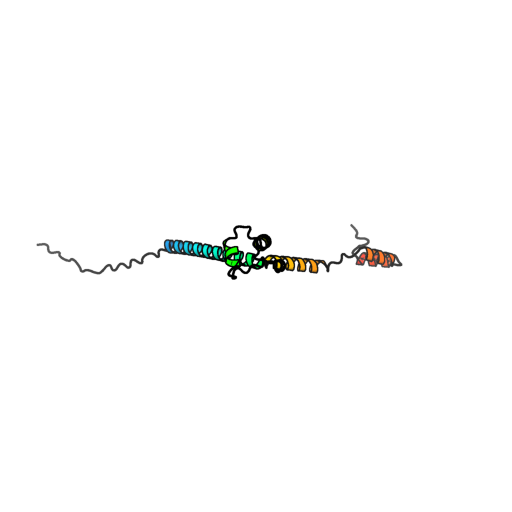 75.81 106 GLN A C 1
ATOM 818 O O . GLN A 1 106 ? 7.402 2.037 -9.748 1.00 75.81 106 GLN A O 1
ATOM 823 N N . ASP A 1 107 ? 6.397 2.190 -7.741 1.00 80.69 107 ASP A N 1
ATOM 824 C CA . ASP A 1 107 ? 7.312 3.216 -7.226 1.00 80.69 107 ASP A CA 1
ATOM 825 C C . ASP A 1 107 ? 8.739 2.673 -7.045 1.00 80.69 107 ASP A C 1
ATOM 827 O O . ASP A 1 107 ? 9.709 3.323 -7.445 1.00 80.69 107 ASP A O 1
ATOM 831 N N . ALA A 1 108 ? 8.877 1.441 -6.543 1.00 79.81 108 ALA A N 1
ATOM 832 C CA . ALA A 1 108 ? 10.168 0.764 -6.432 1.00 79.81 108 ALA A CA 1
ATOM 833 C C . ALA A 1 108 ? 10.839 0.571 -7.805 1.00 79.81 108 ALA A C 1
ATOM 835 O O . ALA A 1 108 ? 12.009 0.919 -7.975 1.00 79.81 108 ALA A O 1
ATOM 836 N N . LEU A 1 109 ? 10.087 0.105 -8.808 1.00 83.56 109 LEU A N 1
ATOM 837 C CA . LEU A 1 109 ? 10.594 -0.077 -10.171 1.00 83.56 109 LEU A CA 1
ATOM 838 C C . LEU A 1 109 ? 11.008 1.263 -10.805 1.00 83.56 109 LEU A C 1
ATOM 840 O O . LEU A 1 109 ? 12.053 1.364 -11.447 1.00 83.56 109 LEU A O 1
ATOM 844 N N . ALA A 1 110 ? 10.216 2.318 -10.599 1.00 86.25 110 ALA A N 1
ATOM 845 C CA . ALA A 1 110 ? 10.530 3.659 -11.085 1.00 86.25 110 ALA A CA 1
ATOM 846 C C . ALA A 1 110 ? 11.756 4.265 -10.377 1.00 86.25 110 ALA A C 1
ATOM 848 O O . ALA A 1 110 ? 12.524 5.023 -10.977 1.00 86.25 110 ALA A O 1
ATOM 849 N N . ALA A 1 111 ? 11.964 3.966 -9.094 1.00 82.69 111 ALA A N 1
ATOM 850 C CA . ALA A 1 111 ? 13.176 4.342 -8.372 1.00 82.69 111 ALA A CA 1
ATOM 851 C C . ALA A 1 111 ? 14.415 3.621 -8.926 1.00 82.69 111 ALA A C 1
ATOM 853 O O . ALA A 1 111 ? 15.426 4.273 -9.184 1.00 82.69 111 ALA A O 1
ATOM 854 N N . GLU A 1 112 ? 14.323 2.316 -9.181 1.00 83.19 112 GLU A N 1
ATOM 855 C CA . GLU A 1 112 ? 15.411 1.521 -9.759 1.00 83.19 112 GLU A CA 1
ATOM 856 C C . GLU A 1 112 ? 15.791 2.002 -11.165 1.00 83.19 112 GLU A C 1
ATOM 858 O O . GLU A 1 112 ? 16.970 2.213 -11.453 1.00 83.19 112 GLU A O 1
ATOM 863 N N . GLN A 1 113 ? 14.797 2.295 -12.009 1.00 85.88 113 GLN A N 1
ATOM 864 C CA . GLN A 1 113 ? 15.028 2.865 -13.337 1.00 85.88 113 GLN A CA 1
ATOM 865 C C . GLN A 1 113 ? 15.790 4.190 -13.260 1.00 85.88 113 GLN A C 1
ATOM 867 O O . GLN A 1 113 ? 16.759 4.371 -13.991 1.00 85.88 113 GLN A O 1
ATOM 872 N N . ARG A 1 114 ? 15.425 5.087 -12.331 1.00 82.38 114 ARG A N 1
ATOM 873 C CA . ARG A 1 114 ? 16.137 6.362 -12.130 1.00 82.38 114 ARG A CA 1
ATOM 874 C C . ARG A 1 114 ? 17.602 6.163 -11.731 1.00 82.38 114 ARG A C 1
ATOM 876 O O . ARG A 1 114 ? 18.456 6.920 -12.189 1.00 82.38 114 ARG A O 1
ATOM 883 N N . ILE A 1 115 ? 17.898 5.165 -10.898 1.00 79.31 115 ILE A N 1
ATOM 884 C CA . ILE A 1 115 ? 19.272 4.836 -10.489 1.00 79.31 115 ILE A CA 1
ATOM 885 C C . ILE A 1 115 ? 20.063 4.289 -11.681 1.00 79.31 115 ILE A C 1
ATOM 887 O O . ILE A 1 115 ? 21.192 4.721 -11.912 1.00 79.31 115 ILE A O 1
ATOM 891 N N . ALA A 1 116 ? 19.459 3.394 -12.465 1.00 79.06 116 ALA A N 1
ATOM 892 C CA . ALA A 1 116 ? 20.085 2.828 -13.654 1.00 79.06 116 ALA A CA 1
ATOM 893 C C . ALA A 1 116 ? 20.444 3.915 -14.683 1.00 79.06 116 ALA A C 1
ATOM 895 O O . ALA A 1 116 ? 21.588 3.976 -15.128 1.00 79.06 116 ALA A O 1
ATOM 896 N N . THR A 1 117 ? 19.520 4.836 -14.988 1.00 78.00 117 THR A N 1
ATOM 897 C CA . THR A 1 117 ? 19.785 5.929 -15.943 1.00 78.00 117 THR A CA 1
ATOM 898 C C . THR A 1 117 ? 20.854 6.902 -15.435 1.00 78.00 117 THR A C 1
ATOM 900 O O . THR A 1 117 ? 21.630 7.435 -16.223 1.00 78.00 117 THR A O 1
ATOM 903 N N . ALA A 1 118 ? 20.926 7.143 -14.122 1.00 73.69 118 ALA A N 1
ATOM 904 C CA . ALA A 1 118 ? 21.960 7.996 -13.534 1.00 73.69 118 ALA A CA 1
ATOM 905 C C . ALA A 1 118 ? 23.359 7.347 -13.562 1.00 73.69 118 ALA A C 1
ATOM 907 O O . ALA A 1 118 ? 24.358 8.060 -13.649 1.00 73.69 118 ALA A O 1
ATOM 908 N N . GLY A 1 119 ? 23.438 6.014 -13.505 1.00 66.00 119 GLY A N 1
ATOM 909 C CA . GLY A 1 119 ? 24.694 5.262 -13.589 1.00 66.00 119 GLY A CA 1
ATOM 910 C C . GLY A 1 119 ? 25.250 5.116 -15.010 1.00 66.00 119 GLY A C 1
ATOM 911 O O . GLY A 1 119 ? 26.458 4.986 -15.177 1.00 66.00 119 GLY A O 1
ATOM 912 N N . GLU A 1 120 ? 24.399 5.189 -16.036 1.00 64.62 120 GLU A N 1
ATOM 913 C CA . GLU A 1 120 ? 24.782 4.998 -17.445 1.00 64.62 120 GLU A CA 1
ATOM 914 C C . GLU A 1 120 ? 25.598 6.171 -18.033 1.00 64.62 120 GLU A C 1
ATOM 916 O O . GLU A 1 120 ? 26.250 6.028 -19.062 1.00 64.62 120 GLU A O 1
ATOM 921 N N . GLY A 1 121 ? 25.619 7.331 -17.365 1.00 59.16 121 GLY A N 1
ATOM 922 C CA . GLY A 1 121 ? 26.416 8.500 -17.770 1.00 59.16 121 GLY A CA 1
ATOM 923 C C . GLY A 1 121 ? 27.845 8.546 -17.212 1.00 59.16 121 GLY A C 1
ATOM 924 O O . GLY A 1 121 ? 28.582 9.487 -17.510 1.00 59.16 121 GLY A O 1
ATOM 925 N N . GLY A 1 122 ? 28.238 7.580 -16.377 1.00 60.00 122 GLY A N 1
ATOM 926 C CA . GLY A 1 122 ? 29.575 7.492 -15.792 1.00 60.00 122 GLY A CA 1
ATOM 927 C C . GLY A 1 122 ? 30.475 6.559 -16.591 1.00 60.00 122 GLY A C 1
ATOM 928 O O . GLY A 1 122 ? 30.781 5.470 -16.114 1.00 60.00 122 GLY A O 1
ATOM 929 N N . ASP A 1 123 ? 30.884 6.959 -17.795 1.00 57.66 123 ASP A N 1
ATOM 930 C CA . ASP A 1 123 ? 31.845 6.174 -18.575 1.00 57.66 123 ASP A CA 1
ATOM 931 C C . ASP A 1 123 ? 33.189 6.145 -17.813 1.00 57.66 123 ASP A C 1
ATOM 933 O O . ASP A 1 123 ? 33.750 7.214 -17.527 1.00 57.66 123 ASP A O 1
ATOM 937 N N . PRO A 1 124 ? 33.708 4.975 -17.388 1.00 60.56 124 PRO A N 1
ATOM 938 C CA . PRO A 1 124 ? 35.025 4.917 -16.776 1.00 60.56 124 PRO A CA 1
ATOM 939 C C . PRO A 1 124 ? 36.036 5.413 -17.806 1.00 60.56 124 PRO A C 1
ATOM 941 O O . PRO A 1 124 ? 36.127 4.840 -18.888 1.00 60.56 124 PRO A O 1
ATOM 944 N N . VAL A 1 125 ? 36.806 6.457 -17.478 1.00 58.66 125 VAL A N 1
ATOM 945 C CA . VAL A 1 125 ? 37.899 6.947 -18.334 1.00 58.66 125 VAL A CA 1
ATOM 946 C C . VAL A 1 125 ? 38.817 5.765 -18.632 1.00 58.66 125 VAL A C 1
ATOM 948 O O . VAL A 1 125 ? 39.588 5.315 -17.779 1.00 58.66 125 VAL A O 1
ATOM 951 N N . SER A 1 126 ? 38.654 5.175 -19.813 1.00 59.34 126 SER A N 1
ATOM 952 C CA . SER A 1 126 ? 39.275 3.900 -20.110 1.00 59.34 126 SER A CA 1
ATOM 953 C C . SER A 1 126 ? 40.763 4.146 -20.354 1.00 59.34 126 SER A C 1
ATOM 955 O O . SER A 1 126 ? 41.163 4.940 -21.204 1.00 59.34 126 SER A O 1
ATOM 957 N N . GLN A 1 127 ? 41.625 3.457 -19.604 1.00 58.81 127 GLN A N 1
ATOM 958 C CA . GLN A 1 127 ? 43.085 3.554 -19.766 1.00 58.81 127 GLN A CA 1
ATOM 959 C C . GLN A 1 127 ? 43.548 3.150 -21.183 1.00 58.81 127 GLN A C 1
ATOM 961 O O . GLN A 1 127 ? 44.680 3.431 -21.577 1.00 58.81 127 GLN A O 1
ATOM 966 N N . ALA A 1 128 ? 42.675 2.500 -21.964 1.00 60.88 128 ALA A N 1
ATOM 967 C CA . ALA A 1 128 ? 42.906 2.161 -23.361 1.00 60.88 128 ALA A CA 1
ATOM 968 C C . ALA A 1 128 ? 43.076 3.411 -24.247 1.00 60.88 128 ALA A C 1
ATOM 970 O O . ALA A 1 128 ? 44.001 3.444 -25.061 1.00 60.88 128 ALA A O 1
ATOM 971 N N . ASP A 1 129 ? 42.272 4.459 -24.035 1.00 72.81 129 ASP A N 1
ATOM 972 C CA . ASP A 1 129 ? 42.396 5.720 -24.780 1.00 72.81 129 ASP A CA 1
ATOM 973 C C . ASP A 1 129 ? 43.661 6.491 -24.392 1.00 72.81 129 ASP A C 1
ATOM 975 O O . ASP A 1 129 ? 44.335 7.071 -25.248 1.00 72.81 129 ASP A O 1
ATOM 979 N N . LEU A 1 130 ? 44.042 6.438 -23.112 1.00 75.44 130 LEU A N 1
ATOM 980 C CA . LEU A 1 130 ? 45.291 7.028 -22.636 1.00 75.44 130 LEU A CA 1
ATOM 981 C C . LEU A 1 130 ? 46.512 6.344 -23.270 1.00 75.44 130 LEU A C 1
ATOM 983 O O . LEU A 1 130 ? 47.412 7.023 -23.762 1.00 75.44 130 LEU A O 1
ATOM 987 N N . ASN A 1 131 ? 46.527 5.011 -23.340 1.00 78.50 131 ASN A N 1
ATOM 988 C CA . ASN A 1 131 ? 47.614 4.257 -23.973 1.00 78.50 131 ASN A CA 1
ATOM 989 C C . ASN A 1 131 ? 47.739 4.548 -25.477 1.00 78.50 131 ASN A C 1
ATOM 991 O O . ASN A 1 131 ? 48.854 4.675 -25.986 1.00 78.50 131 ASN A O 1
ATOM 995 N N . ALA A 1 132 ? 46.617 4.705 -26.186 1.00 81.31 132 ALA A N 1
ATOM 996 C CA . ALA A 1 132 ? 46.624 5.100 -27.594 1.00 81.31 132 ALA A CA 1
ATOM 997 C C . ALA A 1 132 ? 47.201 6.514 -27.788 1.00 81.31 132 ALA A C 1
ATOM 999 O O . ALA A 1 132 ? 47.988 6.744 -28.709 1.00 81.31 132 ALA A O 1
ATOM 1000 N N . ARG A 1 133 ? 46.867 7.449 -26.889 1.00 78.62 133 ARG A N 1
ATOM 1001 C CA . ARG A 1 133 ? 47.421 8.812 -26.885 1.00 78.62 133 ARG A CA 1
ATOM 1002 C C . ARG A 1 133 ? 48.915 8.825 -26.571 1.00 78.62 133 ARG A C 1
ATOM 1004 O O . ARG A 1 133 ? 49.657 9.512 -27.265 1.00 78.62 133 ARG A O 1
ATOM 1011 N N . ILE A 1 134 ? 49.366 8.022 -25.605 1.00 82.69 134 ILE A N 1
ATOM 1012 C CA . ILE A 1 134 ? 50.787 7.849 -25.267 1.00 82.69 134 ILE A CA 1
ATOM 1013 C C . ILE A 1 134 ? 51.567 7.339 -26.485 1.00 82.69 134 ILE A C 1
ATOM 1015 O O . ILE A 1 134 ? 52.582 7.928 -26.850 1.00 82.69 134 ILE A O 1
ATOM 1019 N N . ALA A 1 135 ? 51.068 6.306 -27.169 1.00 82.69 135 ALA A N 1
ATOM 1020 C CA . ALA A 1 135 ? 51.715 5.751 -28.359 1.00 82.69 135 ALA A CA 1
ATOM 1021 C C . ALA A 1 135 ? 51.745 6.721 -29.558 1.00 82.69 135 ALA A C 1
ATOM 1023 O O . ALA A 1 135 ? 52.600 6.589 -30.433 1.00 82.69 135 ALA A O 1
ATOM 1024 N N . ALA A 1 136 ? 50.824 7.688 -29.610 1.00 84.94 136 ALA A N 1
ATOM 1025 C CA . ALA A 1 136 ? 50.755 8.698 -30.664 1.00 84.94 136 ALA A CA 1
ATOM 1026 C C . ALA A 1 136 ? 51.720 9.883 -30.458 1.00 84.94 136 ALA A C 1
ATOM 1028 O O . ALA A 1 136 ? 51.934 10.653 -31.400 1.00 84.94 136 ALA A O 1
ATOM 1029 N N . THR A 1 137 ? 52.301 10.043 -29.262 1.00 83.94 137 THR A N 1
ATOM 1030 C CA . THR A 1 137 ? 53.279 11.111 -28.987 1.00 83.94 137 THR A CA 1
ATOM 1031 C C . THR A 1 137 ? 54.602 10.854 -29.703 1.00 83.94 137 THR A C 1
ATOM 1033 O O . THR A 1 137 ? 55.074 9.719 -29.791 1.00 83.94 137 THR A O 1
ATOM 1036 N N . LYS A 1 138 ? 55.208 11.909 -30.262 1.00 84.94 138 LYS A N 1
ATOM 1037 C CA . LYS A 1 138 ? 56.399 11.771 -31.125 1.00 84.94 138 LYS A CA 1
ATOM 1038 C C . LYS A 1 138 ? 57.696 12.195 -30.453 1.00 84.94 138 LYS A C 1
ATOM 1040 O O . LYS A 1 138 ? 58.775 11.905 -30.967 1.00 84.94 138 LYS A O 1
ATOM 1045 N N . ASN A 1 139 ? 57.605 12.897 -29.332 1.00 87.69 139 ASN A N 1
ATOM 1046 C CA . ASN A 1 139 ? 58.747 13.403 -28.592 1.00 87.69 139 ASN A CA 1
ATOM 1047 C C . ASN A 1 139 ? 58.488 13.287 -27.072 1.00 87.69 139 ASN A C 1
ATOM 1049 O O . ASN A 1 139 ? 57.342 13.174 -26.629 1.00 87.69 139 ASN A O 1
ATOM 1053 N N . PRO A 1 140 ? 59.555 13.275 -26.256 1.00 81.25 140 PRO A N 1
ATOM 1054 C CA . PRO A 1 140 ? 59.428 13.114 -24.808 1.00 81.25 140 PRO A CA 1
ATOM 1055 C C . PRO A 1 140 ? 58.742 14.303 -24.115 1.00 81.25 140 PRO A C 1
ATOM 1057 O O . PRO A 1 140 ? 58.197 14.133 -23.027 1.00 81.25 140 PRO A O 1
ATOM 1060 N N . GLU A 1 141 ? 58.741 15.492 -24.723 1.00 82.69 141 GLU A N 1
ATOM 1061 C CA . GLU A 1 141 ? 58.072 16.676 -24.166 1.00 82.69 141 GLU A CA 1
ATOM 1062 C C . GLU A 1 141 ? 56.544 16.600 -24.302 1.00 82.69 141 GLU A C 1
ATOM 1064 O O . GLU A 1 141 ? 55.836 16.887 -23.340 1.00 82.69 141 GLU A O 1
ATOM 1069 N N . GLU A 1 142 ? 56.024 16.137 -25.444 1.00 82.25 142 GLU A N 1
ATOM 1070 C CA . GLU A 1 142 ? 54.591 15.890 -25.664 1.00 82.25 142 GLU A CA 1
ATOM 1071 C C . GLU A 1 142 ? 54.070 14.789 -24.746 1.00 82.25 142 GLU A C 1
ATOM 1073 O O . GLU A 1 142 ? 52.984 14.921 -24.184 1.00 82.25 142 GLU A O 1
ATOM 1078 N N . LEU A 1 143 ? 54.855 13.725 -24.551 1.00 83.94 143 LEU A N 1
ATOM 1079 C CA . LEU A 1 143 ? 54.508 12.662 -23.613 1.00 83.94 143 LEU A CA 1
ATOM 1080 C C . LEU A 1 143 ? 54.408 13.198 -22.184 1.00 83.94 143 LEU A C 1
ATOM 1082 O O . LEU A 1 143 ? 53.451 12.898 -21.472 1.00 83.94 143 LEU A O 1
ATOM 1086 N N . ARG A 1 144 ? 55.372 14.024 -21.769 1.00 82.19 144 ARG A N 1
ATOM 1087 C CA . ARG A 1 144 ? 55.367 14.638 -20.442 1.00 82.19 144 ARG A CA 1
ATOM 1088 C C . ARG A 1 144 ? 54.162 15.557 -20.252 1.00 82.19 144 ARG A C 1
ATOM 1090 O O . ARG A 1 144 ? 53.492 15.444 -19.232 1.00 82.19 144 ARG A O 1
ATOM 1097 N N . ALA A 1 145 ? 53.865 16.414 -21.227 1.00 82.94 145 ALA A N 1
ATOM 1098 C CA . ALA A 1 145 ? 52.718 17.318 -21.179 1.00 82.94 145 ALA A CA 1
ATOM 1099 C C . ALA A 1 145 ? 51.381 16.557 -21.139 1.00 82.94 145 ALA A C 1
ATOM 1101 O O . ALA A 1 145 ? 50.495 16.909 -20.362 1.00 82.94 145 ALA A O 1
ATOM 1102 N N . LEU A 1 146 ? 51.254 15.479 -21.923 1.00 84.12 146 LEU A N 1
ATOM 1103 C CA . LEU A 1 146 ? 50.095 14.586 -21.886 1.00 84.12 146 LEU A CA 1
ATOM 1104 C C . LEU A 1 146 ? 49.941 13.952 -20.497 1.00 84.12 146 LEU A C 1
ATOM 1106 O O . LEU A 1 146 ? 48.858 13.985 -19.922 1.00 84.12 146 LEU A O 1
ATOM 1110 N N . MET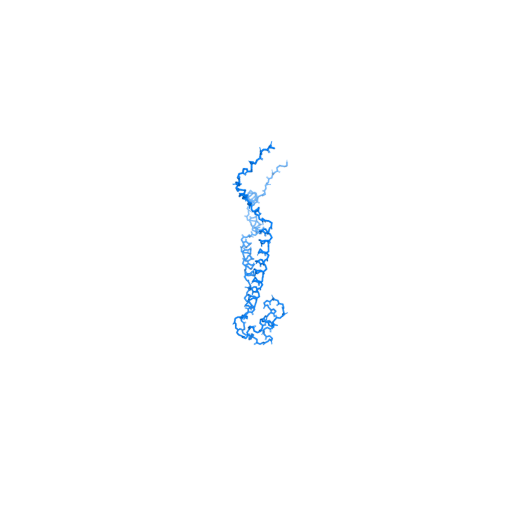 A 1 147 ? 51.024 13.432 -19.923 1.00 83.94 147 MET A N 1
ATOM 1111 C CA . MET A 1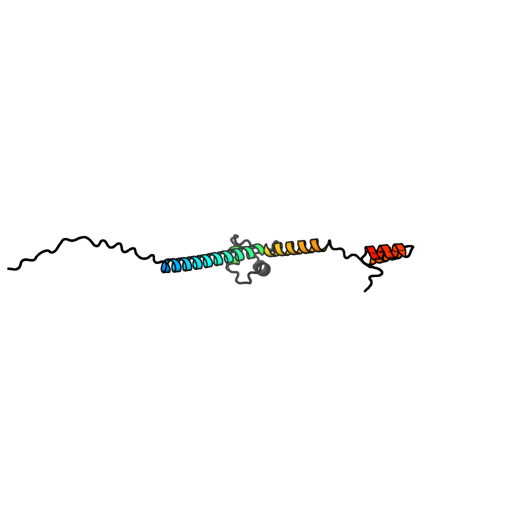 147 ? 50.982 12.799 -18.605 1.00 83.94 147 MET A CA 1
ATOM 1112 C C . MET A 1 147 ? 50.712 13.802 -17.471 1.00 83.94 147 MET A C 1
ATOM 1114 O O . MET A 1 147 ? 49.949 13.482 -16.566 1.00 83.94 147 MET A O 1
ATOM 1118 N N . GLU A 1 148 ? 51.240 15.028 -17.540 1.00 85.00 148 GLU A N 1
ATOM 1119 C CA . GLU A 1 148 ? 50.905 16.106 -16.592 1.00 85.00 148 GLU A CA 1
ATOM 1120 C C . GLU A 1 148 ? 49.432 16.532 -16.703 1.00 85.00 148 GLU A C 1
ATOM 1122 O O . GLU A 1 148 ? 48.799 16.788 -15.678 1.00 85.00 148 GLU A O 1
ATOM 1127 N N . SER A 1 149 ? 48.853 16.536 -17.913 1.00 79.38 149 SER A N 1
ATOM 1128 C CA . SER A 1 149 ? 47.425 16.835 -18.123 1.00 79.38 149 SER A CA 1
ATOM 1129 C C . SER A 1 149 ? 46.485 15.773 -17.542 1.00 79.38 149 SER A C 1
ATOM 1131 O O . SER A 1 149 ? 45.376 16.092 -17.126 1.00 79.38 149 SER A O 1
ATOM 1133 N N . GLU A 1 150 ? 46.965 14.533 -17.444 1.00 80.38 150 GLU A N 1
ATOM 1134 C CA . GLU A 1 150 ? 46.266 13.391 -16.842 1.00 80.38 150 GLU A CA 1
ATOM 1135 C C . GLU A 1 150 ? 46.594 13.247 -15.337 1.00 80.38 150 GLU A C 1
ATOM 1137 O O . GLU A 1 150 ? 46.207 12.275 -14.691 1.00 80.38 150 GLU A O 1
ATOM 1142 N N . GLY A 1 151 ? 47.305 14.226 -14.755 1.00 78.38 151 GLY A N 1
ATOM 1143 C CA . GLY A 1 151 ? 47.557 14.334 -13.315 1.00 78.38 151 GLY A CA 1
ATOM 1144 C C . GLY A 1 151 ? 48.886 13.753 -12.817 1.00 78.38 151 GLY A C 1
ATOM 1145 O O . GLY A 1 151 ? 49.139 13.774 -11.612 1.00 78.38 151 GLY A O 1
ATOM 1146 N N . TYR A 1 152 ? 49.766 13.267 -13.698 1.00 80.56 152 TYR A N 1
ATOM 1147 C CA . TYR A 1 152 ? 51.086 12.749 -13.321 1.00 80.56 152 TYR A CA 1
ATOM 1148 C C . TYR A 1 152 ? 52.131 13.871 -13.260 1.00 80.56 152 TYR A C 1
ATOM 1150 O O . TYR A 1 152 ? 52.570 14.388 -14.284 1.00 80.56 152 TYR A O 1
ATOM 1158 N N . GLN A 1 153 ? 52.578 14.233 -12.055 1.00 77.81 153 GLN A N 1
ATOM 1159 C CA . GLN A 1 153 ? 53.596 15.269 -11.855 1.00 77.81 153 GLN A CA 1
ATOM 1160 C C . GLN A 1 153 ? 55.017 14.690 -11.906 1.00 77.81 153 GLN A C 1
ATOM 1162 O O . GLN A 1 153 ? 55.389 13.835 -11.101 1.00 77.81 153 GLN A O 1
ATOM 1167 N N . TRP A 1 154 ? 55.846 15.198 -12.818 1.00 65.88 154 TRP A N 1
ATOM 1168 C CA . TRP A 1 154 ? 57.244 14.788 -12.950 1.00 65.88 154 TRP A CA 1
ATOM 1169 C C . TRP A 1 154 ? 58.155 15.699 -12.127 1.00 65.88 154 TRP A C 1
ATOM 1171 O O . TRP A 1 154 ? 58.410 16.843 -12.504 1.00 65.88 154 TRP A O 1
ATOM 1181 N N . GLY A 1 155 ? 58.679 15.179 -11.015 1.00 66.31 155 GLY A N 1
ATOM 1182 C CA . GLY A 1 155 ? 59.614 15.909 -10.154 1.00 66.31 155 GLY A CA 1
ATOM 1183 C C . GLY A 1 155 ? 58.974 16.617 -8.961 1.00 66.31 155 GLY A C 1
ATOM 1184 O O . GLY A 1 155 ? 59.490 17.647 -8.533 1.00 66.31 155 GLY A O 1
ATOM 1185 N N . ALA A 1 156 ? 57.895 16.067 -8.392 1.00 51.62 156 ALA A N 1
ATOM 1186 C CA . ALA A 1 156 ? 57.536 16.390 -7.015 1.00 51.62 156 ALA A CA 1
ATOM 1187 C C . ALA A 1 156 ? 58.723 16.004 -6.115 1.00 51.62 156 ALA A C 1
ATOM 1189 O O . ALA A 1 156 ? 58.969 14.826 -5.854 1.00 51.62 156 ALA A O 1
ATOM 1190 N N . ALA A 1 157 ? 59.515 17.004 -5.724 1.00 49.69 157 ALA A N 1
ATOM 1191 C CA . ALA A 1 157 ? 60.447 16.874 -4.622 1.00 49.69 157 ALA A CA 1
ATOM 1192 C C . ALA A 1 157 ? 59.652 16.404 -3.397 1.00 49.69 157 ALA A C 1
ATOM 1194 O O . ALA A 1 157 ? 58.616 16.988 -3.073 1.00 49.69 157 ALA A O 1
ATOM 1195 N N . ILE A 1 158 ? 60.126 15.326 -2.775 1.00 45.84 158 ILE A N 1
ATOM 1196 C CA . ILE A 1 158 ? 59.811 15.012 -1.379 1.00 45.84 158 ILE A CA 1
ATOM 1197 C C . ILE A 1 158 ? 60.454 16.098 -0.515 1.00 45.84 158 ILE A C 1
ATOM 1199 O O . ILE A 1 158 ? 61.611 16.467 -0.832 1.00 45.84 158 ILE A O 1
#